Protein AF-Q3Y6U2-F1 (afdb_monomer)

Secondary structure (DSSP, 8-state):
-HHHHHHTT-HHHHHHHHHHHHHHHHH--THHHHHHHHHHHHHHHHHTTPPPPPHHHHTTS-HHHHHHHHHHHHHH-HHHHHHHHHHHHHHHH-

Organism: NCBI:txid485264

Sequence (94 aa):
ACAEAVQQENLKAADALVKHISVLAASQDGPMRKVAGYFAEAIARRIYRRRPLSQVDRALDSPALEDLLNLHFYESCPYLKFAHFTANQAILEA

pLDDT: mean 89.34, std 12.43, range [51.84, 98.5]

Solvent-accessible surface area (backbone atoms only — not comparable to full-atom values): 5322 Å² total; per-residue (Å²): 105,48,72,52,25,50,73,70,66,36,54,71,60,20,55,54,40,36,55,50,41,44,58,51,19,74,72,43,71,71,72,57,19,57,53,39,39,55,50,30,53,54,50,51,35,59,74,70,65,51,74,75,80,45,74,71,66,53,60,77,53,53,71,70,54,54,53,51,52,50,53,49,48,49,71,77,38,63,67,58,52,49,53,50,53,55,51,51,50,56,62,76,75,106

Radius of gyration: 18.7 Å; Cα contacts (8 Å, |Δi|>4): 45; chains: 1; bounding box: 40×28×52 Å

Foldseek 3Di:
DQVVCVVVVVLVVNVVVLVVLLVVLVVDDDPSVVVSNVVSVVSVCSSVVPPDCDVVNVVVDPPVNVVVVVVCCVVVDCVVVVVVVVVVVVVVVD

InterPro domains:
  IPR005202 Transcription factor GRAS [PF03514] (1-94)
  IPR005202 Transcription factor GRAS [PS50985] (1-94)
  IPR005202 Transcription factor GRAS [PTHR31636] (1-94)

Mean predicted aligned error: 6.18 Å

Nearest PDB structures (foldseek):
  7z3q-assembly1_A  TM=5.603E-01  e=9.436E+00  Homo sapiens
  3g6b-assembly1_B  TM=1.936E-01  e=7.366E+00  Thermotoga maritima

Structure (mmCIF, N/CA/C/O backbone):
data_AF-Q3Y6U2-F1
#
_entry.id   AF-Q3Y6U2-F1
#
loop_
_atom_site.group_PDB
_atom_site.id
_atom_site.type_symbol
_atom_site.label_atom_id
_atom_site.label_alt_id
_atom_site.label_comp_id
_atom_site.label_asym_id
_atom_site.label_entity_id
_atom_site.label_seq_id
_atom_site.pdbx_PDB_ins_code
_atom_site.Cartn_x
_atom_site.Cartn_y
_atom_site.Cartn_z
_atom_site.occupancy
_atom_site.B_iso_or_equiv
_atom_site.auth_seq_id
_atom_site.auth_comp_id
_atom_site.auth_asym_id
_atom_site.auth_atom_id
_atom_site.pdbx_PDB_model_num
ATOM 1 N N . ALA A 1 1 ? -13.160 -9.499 9.527 1.00 89.56 1 ALA A N 1
ATOM 2 C CA . ALA A 1 1 ? -13.451 -8.562 10.639 1.00 89.56 1 ALA A CA 1
ATOM 3 C C . ALA A 1 1 ? -13.701 -7.114 10.187 1.00 89.56 1 ALA A C 1
ATOM 5 O O . ALA A 1 1 ? -14.836 -6.815 9.864 1.00 89.56 1 ALA A O 1
ATOM 6 N N . CYS A 1 2 ? -12.722 -6.193 10.137 1.00 94.69 2 CYS A N 1
ATOM 7 C CA . CYS A 1 2 ? -13.026 -4.767 9.878 1.00 94.69 2 CYS A CA 1
ATOM 8 C C . CYS A 1 2 ? 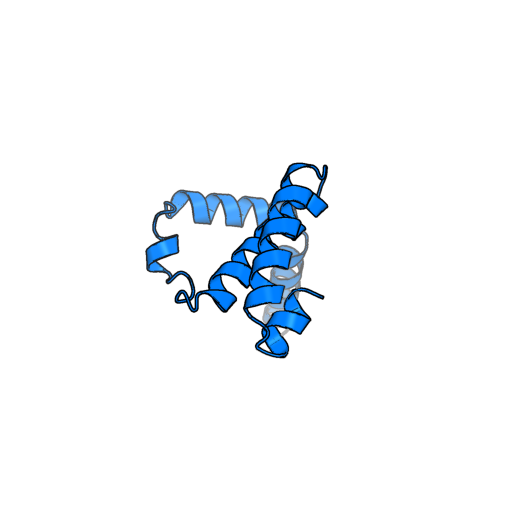-13.545 -4.499 8.453 1.00 94.69 2 CYS A C 1
ATOM 10 O O . CYS A 1 2 ? -14.633 -3.956 8.284 1.00 94.69 2 CYS A O 1
ATOM 12 N N . ALA A 1 3 ? -12.820 -4.958 7.427 1.00 94.69 3 ALA A N 1
ATOM 13 C CA . ALA A 1 3 ? -13.264 -4.845 6.033 1.00 94.69 3 ALA A CA 1
ATOM 14 C C . ALA A 1 3 ? -14.604 -5.563 5.776 1.00 94.69 3 ALA A C 1
ATOM 16 O O . ALA A 1 3 ? -15.435 -5.094 5.007 1.00 94.69 3 ALA A O 1
ATOM 17 N N . GLU A 1 4 ? -14.832 -6.676 6.466 1.00 96.06 4 GLU A N 1
ATOM 18 C CA . GLU A 1 4 ? -16.078 -7.443 6.419 1.00 96.06 4 GLU A CA 1
ATOM 19 C C . GLU A 1 4 ? -17.249 -6.690 7.068 1.00 96.06 4 GLU A C 1
ATOM 21 O O . GLU A 1 4 ? -18.320 -6.618 6.478 1.00 96.06 4 GLU A O 1
ATOM 26 N N . ALA A 1 5 ? -17.036 -6.037 8.216 1.00 95.62 5 ALA A N 1
ATOM 27 C CA . ALA A 1 5 ? -18.038 -5.176 8.845 1.00 95.62 5 ALA A CA 1
ATOM 28 C C . ALA A 1 5 ? -18.407 -3.981 7.950 1.00 95.62 5 ALA A C 1
ATOM 30 O O . ALA A 1 5 ? -19.573 -3.601 7.885 1.00 95.62 5 ALA A O 1
ATOM 31 N N . VAL A 1 6 ? -17.434 -3.422 7.216 1.00 93.56 6 VAL A N 1
ATOM 32 C CA . VAL A 1 6 ? -17.697 -2.404 6.184 1.00 93.56 6 VAL A CA 1
ATOM 33 C C . VAL A 1 6 ? -18.528 -2.979 5.037 1.00 93.56 6 VAL A C 1
ATOM 35 O O . VAL A 1 6 ? -19.464 -2.326 4.587 1.00 93.56 6 VAL A O 1
ATOM 38 N N . GLN A 1 7 ? -18.207 -4.187 4.569 1.00 94.19 7 GLN A N 1
ATOM 39 C CA . GLN A 1 7 ? -18.933 -4.855 3.485 1.00 94.19 7 GLN A CA 1
ATOM 40 C C . GLN A 1 7 ? -20.383 -5.198 3.863 1.00 94.19 7 GLN A C 1
ATOM 42 O O . GLN A 1 7 ? -21.259 -5.142 3.008 1.00 94.19 7 GLN A O 1
ATOM 47 N N . GLN A 1 8 ? -20.635 -5.530 5.129 1.00 96.12 8 GLN A N 1
ATOM 48 C CA . GLN A 1 8 ? -21.968 -5.806 5.681 1.00 96.12 8 GLN A CA 1
ATOM 49 C C . GLN A 1 8 ? -22.733 -4.533 6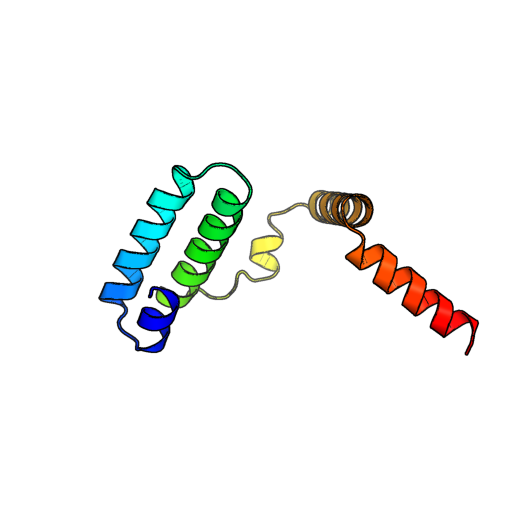.092 1.00 96.12 8 GLN A C 1
ATOM 51 O O . GLN A 1 8 ? -23.775 -4.630 6.733 1.00 96.12 8 GLN A O 1
ATOM 56 N N . GLU A 1 9 ? -22.200 -3.342 5.796 1.00 91.81 9 GLU A N 1
ATOM 57 C CA . GLU A 1 9 ? -22.757 -2.040 6.200 1.00 91.81 9 GLU A CA 1
ATOM 58 C C . GLU A 1 9 ? -22.941 -1.858 7.719 1.00 91.81 9 GLU A C 1
ATOM 60 O O . GLU A 1 9 ? -23.612 -0.934 8.185 1.00 91.81 9 GLU A O 1
ATOM 65 N N . ASN A 1 10 ? -22.272 -2.678 8.533 1.00 95.38 10 ASN A N 1
ATOM 66 C CA . ASN A 1 10 ? -22.256 -2.529 9.982 1.00 95.38 10 ASN A CA 1
ATOM 67 C C . ASN A 1 10 ? -21.241 -1.450 10.391 1.00 95.38 10 ASN A C 1
ATOM 69 O O . ASN A 1 10 ? -20.169 -1.728 10.934 1.00 95.38 10 ASN A O 1
ATOM 73 N N . LEU A 1 11 ? -21.587 -0.188 10.118 1.00 92.12 11 LEU A N 1
ATOM 74 C CA . LEU A 1 11 ? -20.690 0.957 10.307 1.00 92.12 11 LEU A CA 1
ATOM 75 C C . LEU A 1 11 ? -20.282 1.168 11.769 1.00 92.12 11 LEU A C 1
ATOM 77 O O . LEU A 1 11 ? -19.174 1.628 12.027 1.00 92.12 11 LEU A O 1
ATOM 81 N N . LYS A 1 12 ? -21.137 0.795 12.730 1.00 94.56 12 LYS A N 1
ATOM 82 C CA . LYS A 1 12 ? -20.813 0.878 14.164 1.00 94.56 12 LYS A CA 1
ATOM 83 C C . LYS A 1 12 ? -19.677 -0.077 14.531 1.00 94.56 12 LYS A C 1
ATOM 85 O O . LYS A 1 12 ? -18.718 0.332 15.181 1.00 94.56 12 LYS A O 1
ATOM 90 N N . ALA A 1 13 ? -19.766 -1.333 14.090 1.00 95.75 13 ALA A N 1
ATOM 91 C CA . ALA A 1 13 ? -18.700 -2.307 14.305 1.00 95.75 13 ALA A CA 1
ATOM 92 C C . ALA A 1 13 ? -17.435 -1.932 13.522 1.00 95.75 13 ALA A C 1
ATOM 94 O O . ALA A 1 13 ? -16.331 -2.020 14.056 1.00 95.75 13 ALA A O 1
ATOM 95 N N . ALA A 1 14 ? -17.586 -1.466 12.280 1.00 95.50 14 ALA A N 1
ATOM 96 C CA . ALA A 1 14 ? -16.466 -1.032 11.456 1.00 95.50 14 ALA A CA 1
ATOM 97 C C . ALA A 1 14 ? -15.687 0.133 12.094 1.00 95.50 14 ALA A C 1
ATOM 99 O O . ALA A 1 14 ? -14.464 0.062 12.171 1.00 95.50 14 ALA A O 1
ATOM 100 N N . ASP A 1 15 ? -16.378 1.157 12.605 1.00 94.81 15 ASP A N 1
ATOM 101 C CA . ASP A 1 15 ? -15.773 2.309 13.288 1.00 94.81 15 ASP A CA 1
ATOM 102 C C . ASP A 1 15 ? -14.985 1.888 14.540 1.00 94.81 15 ASP A C 1
ATOM 104 O O . ASP A 1 15 ? -13.830 2.286 14.714 1.00 94.81 15 ASP A O 1
ATOM 108 N N . ALA A 1 16 ? -15.564 1.014 15.370 1.00 96.81 16 ALA A N 1
ATOM 109 C CA . ALA A 1 16 ? -14.887 0.474 16.547 1.00 96.81 16 ALA A CA 1
ATOM 110 C C . ALA A 1 16 ? -13.628 -0.328 16.171 1.00 96.81 16 ALA A C 1
ATOM 112 O O . ALA A 1 16 ? -12.567 -0.152 16.775 1.00 96.81 16 ALA A O 1
ATOM 113 N N . LEU A 1 17 ? -13.724 -1.174 15.141 1.00 96.75 17 LEU A N 1
ATOM 114 C CA . LEU A 1 17 ? -12.609 -1.993 14.669 1.00 96.75 17 LEU A CA 1
ATOM 115 C C . LEU A 1 17 ? -11.490 -1.147 14.050 1.00 96.75 17 LEU A C 1
ATOM 117 O O . LEU A 1 17 ? -10.326 -1.411 14.334 1.00 96.75 17 LEU A O 1
ATOM 121 N N . VAL A 1 18 ? -11.806 -0.118 13.255 1.00 96.00 18 VAL A N 1
ATOM 122 C CA . VAL A 1 18 ? -10.791 0.794 12.694 1.00 96.00 18 VAL A CA 1
ATOM 123 C C . VAL A 1 18 ? -10.032 1.509 13.805 1.00 96.00 18 VAL A C 1
ATOM 125 O O . VAL A 1 18 ? -8.804 1.530 13.781 1.00 96.00 18 VAL A O 1
ATOM 128 N N . LYS A 1 19 ? -10.735 2.047 14.810 1.00 95.31 19 LYS A N 1
ATOM 129 C CA . LYS A 1 19 ? -10.095 2.699 15.965 1.00 95.31 19 LYS A CA 1
ATOM 130 C C . LYS A 1 19 ? -9.164 1.741 16.703 1.00 95.31 19 LYS A C 1
ATOM 132 O O . LYS A 1 19 ? -8.056 2.125 17.067 1.00 95.31 19 LYS A O 1
ATOM 137 N N . HIS A 1 20 ? -9.588 0.491 16.874 1.00 96.19 20 HIS A N 1
ATOM 138 C CA . HIS A 1 20 ? -8.765 -0.539 17.497 1.00 96.19 20 HIS A CA 1
ATOM 139 C C . HIS A 1 20 ? -7.504 -0.854 16.676 1.00 96.19 20 HIS A C 1
ATOM 141 O O . HIS A 1 20 ? -6.412 -0.906 17.237 1.00 96.19 20 HIS A O 1
ATOM 147 N N . ILE A 1 21 ? -7.627 -0.990 15.348 1.00 95.38 21 ILE A N 1
ATOM 148 C CA . ILE A 1 21 ? -6.476 -1.198 14.454 1.00 95.38 21 ILE A CA 1
ATOM 149 C C . ILE A 1 21 ? -5.498 -0.026 14.560 1.00 95.38 21 ILE A C 1
ATOM 151 O O . ILE A 1 21 ? -4.302 -0.269 14.664 1.00 95.38 21 ILE A O 1
ATOM 155 N N . SER A 1 22 ? -5.973 1.222 14.587 1.00 93.12 22 SER A N 1
ATOM 156 C CA . SER A 1 22 ? -5.097 2.395 14.715 1.00 93.12 22 SER A CA 1
ATOM 157 C C . SER A 1 22 ? -4.287 2.387 16.016 1.00 93.12 22 SER A C 1
ATOM 159 O O . SER A 1 22 ? -3.095 2.689 15.997 1.00 93.12 22 SER A O 1
ATOM 161 N N . VAL A 1 23 ? -4.906 2.000 17.138 1.00 95.44 23 VAL A N 1
ATOM 162 C CA . VAL A 1 23 ? -4.216 1.878 18.434 1.00 95.44 23 VAL A CA 1
ATOM 163 C C . VAL A 1 23 ? -3.183 0.750 18.403 1.00 95.44 23 VAL A C 1
ATOM 165 O O . VAL A 1 23 ? -2.043 0.953 18.815 1.00 95.44 23 VAL A O 1
ATOM 168 N N . LEU A 1 24 ? -3.551 -0.422 17.879 1.00 95.00 24 LEU A N 1
ATOM 169 C CA . LEU A 1 24 ? -2.628 -1.553 17.767 1.00 95.00 24 LEU A CA 1
ATOM 170 C C . LEU A 1 24 ? -1.472 -1.263 16.808 1.00 95.00 24 LEU A C 1
ATOM 172 O O . LEU A 1 24 ? -0.339 -1.634 17.091 1.00 95.00 24 LEU A O 1
ATOM 176 N N . ALA A 1 25 ? -1.734 -0.586 15.689 1.00 94.56 25 ALA A N 1
ATOM 177 C CA . ALA A 1 25 ? -0.712 -0.219 14.716 1.00 94.56 25 ALA A CA 1
ATOM 178 C C . ALA A 1 25 ? 0.373 0.656 15.356 1.00 94.56 25 ALA A C 1
ATOM 180 O O . ALA A 1 25 ? 1.553 0.430 15.102 1.00 94.56 25 ALA A O 1
ATOM 181 N N . ALA A 1 26 ? -0.010 1.598 16.226 1.00 92.12 26 ALA A N 1
ATOM 182 C CA . ALA A 1 26 ? 0.934 2.452 16.944 1.00 92.12 26 ALA A CA 1
ATOM 183 C C . ALA A 1 26 ? 1.869 1.660 17.878 1.00 92.12 26 ALA A C 1
ATOM 185 O O . ALA A 1 26 ? 3.024 2.047 18.043 1.00 92.12 26 ALA A O 1
ATOM 186 N N . SER A 1 27 ? 1.401 0.542 18.445 1.00 92.75 27 SER A N 1
ATOM 187 C CA . SER A 1 27 ? 2.204 -0.328 19.314 1.00 92.75 27 SER A CA 1
ATOM 188 C C . SER A 1 27 ? 2.968 -1.430 18.575 1.00 9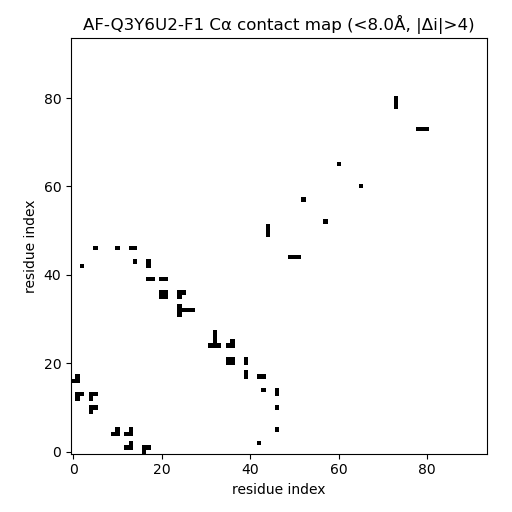2.75 27 SER A C 1
ATOM 190 O O . SER A 1 27 ? 3.840 -2.054 19.173 1.00 92.75 27 SER A O 1
ATOM 192 N N . GLN A 1 28 ? 2.677 -1.686 17.294 1.00 93.62 28 GLN A N 1
ATOM 193 C CA . GLN A 1 28 ? 3.442 -2.650 16.496 1.00 93.62 28 GLN A CA 1
ATOM 194 C C . GLN A 1 28 ? 4.806 -2.093 16.131 1.00 93.62 28 GLN A C 1
ATOM 196 O O . GLN A 1 28 ? 4.901 -0.909 15.840 1.00 93.62 28 GLN A O 1
ATOM 201 N N . ASP A 1 29 ? 5.823 -2.944 16.028 1.00 92.44 29 ASP A N 1
ATOM 202 C CA . ASP A 1 29 ? 7.109 -2.619 15.411 1.00 92.44 29 ASP A CA 1
ATOM 203 C C . ASP A 1 29 ? 7.235 -3.225 14.004 1.00 92.44 29 ASP A C 1
ATOM 205 O O . ASP A 1 29 ? 6.493 -4.124 13.600 1.00 92.44 29 ASP A O 1
ATOM 209 N N . GLY A 1 30 ? 8.187 -2.710 13.223 1.00 94.00 30 GLY A N 1
ATOM 210 C CA . GLY A 1 30 ? 8.506 -3.244 11.900 1.00 94.00 30 GLY A CA 1
ATOM 211 C C . GLY A 1 30 ? 7.465 -2.935 10.809 1.00 94.00 30 GLY A C 1
ATOM 212 O O . GLY A 1 30 ? 6.682 -1.986 10.924 1.00 94.00 30 GLY A O 1
ATOM 213 N N . PRO A 1 31 ? 7.459 -3.705 9.704 1.00 94.31 31 PRO A N 1
ATOM 214 C CA . PRO A 1 31 ? 6.625 -3.421 8.531 1.00 94.31 31 PRO A CA 1
ATOM 215 C C . PRO A 1 31 ? 5.123 -3.382 8.831 1.00 94.31 31 PRO A C 1
ATOM 217 O O . PRO A 1 31 ? 4.387 -2.609 8.215 1.00 94.31 31 PRO A O 1
ATOM 220 N N . MET A 1 32 ? 4.670 -4.173 9.808 1.00 95.31 32 MET A N 1
ATOM 221 C CA . MET A 1 32 ? 3.252 -4.289 10.141 1.00 95.31 32 MET A CA 1
ATOM 222 C C . MET A 1 32 ? 2.668 -2.986 10.698 1.00 95.31 32 MET A C 1
ATOM 224 O O . MET A 1 32 ? 1.512 -2.687 10.411 1.00 95.31 32 MET A O 1
ATOM 228 N N . ARG A 1 33 ? 3.469 -2.155 11.388 1.00 95.62 33 ARG A N 1
ATOM 229 C CA . ARG A 1 33 ? 3.070 -0.793 11.796 1.00 95.62 33 ARG A CA 1
ATOM 230 C C . ARG A 1 33 ? 2.585 0.022 10.597 1.00 95.62 33 ARG A C 1
ATOM 232 O O . ARG A 1 33 ? 1.510 0.615 10.642 1.00 95.62 33 ARG A O 1
ATOM 239 N N . LYS A 1 34 ? 3.368 0.029 9.509 1.00 94.69 34 LYS A N 1
ATOM 240 C CA . LYS A 1 34 ? 3.045 0.782 8.286 1.00 94.69 34 LYS A CA 1
ATOM 241 C C . LYS A 1 34 ? 1.823 0.194 7.588 1.00 94.69 34 LYS A C 1
ATOM 243 O O . LYS A 1 34 ? 0.908 0.935 7.249 1.00 94.69 34 LYS A O 1
ATOM 248 N N . VAL A 1 35 ? 1.790 -1.129 7.413 1.00 96.00 35 VAL A N 1
ATOM 249 C CA . VAL A 1 35 ? 0.668 -1.817 6.755 1.00 96.00 35 VAL A CA 1
ATOM 250 C C . VAL A 1 35 ? -0.638 -1.547 7.504 1.00 96.00 35 VAL A C 1
ATOM 252 O O . VAL A 1 35 ? -1.576 -1.015 6.918 1.00 96.00 35 VAL A O 1
ATOM 255 N N . ALA A 1 36 ? -0.696 -1.833 8.805 1.00 95.88 36 ALA A N 1
ATOM 256 C CA . ALA A 1 36 ? -1.905 -1.633 9.597 1.00 95.88 36 ALA A CA 1
ATOM 257 C C . ALA A 1 36 ? -2.350 -0.160 9.622 1.00 95.88 36 ALA A C 1
ATOM 259 O O . ALA A 1 36 ? -3.541 0.110 9.480 1.00 95.88 36 ALA A O 1
ATOM 260 N N . GLY A 1 37 ? -1.406 0.784 9.726 1.00 94.56 37 GLY A N 1
ATOM 261 C CA . GLY A 1 37 ? -1.692 2.220 9.689 1.00 94.56 37 GLY A CA 1
ATOM 262 C C . GLY A 1 37 ? -2.341 2.671 8.377 1.00 94.56 37 GLY A C 1
ATOM 263 O O . GLY A 1 37 ? -3.433 3.238 8.398 1.00 94.56 37 GLY A O 1
ATOM 264 N N . TYR A 1 38 ? -1.724 2.360 7.231 1.00 93.94 38 TYR A N 1
ATOM 265 C CA . TYR A 1 38 ? -2.270 2.747 5.923 1.00 93.94 38 TYR A CA 1
ATOM 266 C C . TYR A 1 38 ? -3.611 2.064 5.621 1.00 93.94 38 TYR A C 1
ATOM 268 O O . TYR A 1 38 ? -4.512 2.692 5.061 1.00 93.94 38 TYR A O 1
ATOM 276 N N . PHE A 1 39 ? -3.790 0.800 6.020 1.00 94.69 39 PHE A N 1
ATOM 277 C CA . PHE A 1 39 ? -5.076 0.115 5.869 1.00 94.69 39 PHE A CA 1
ATOM 278 C C . PHE A 1 39 ? -6.164 0.725 6.761 1.00 94.69 39 PHE A C 1
ATOM 280 O O . PHE A 1 39 ? -7.281 0.933 6.287 1.00 94.69 39 PHE A O 1
ATOM 287 N N . ALA A 1 40 ? -5.861 1.049 8.022 1.00 94.25 40 ALA A N 1
ATOM 288 C CA . ALA A 1 40 ? -6.810 1.714 8.915 1.00 94.25 40 ALA A CA 1
ATOM 289 C C . ALA A 1 40 ? -7.255 3.067 8.348 1.00 94.25 40 ALA A C 1
ATOM 291 O O . ALA A 1 40 ? -8.450 3.364 8.326 1.00 94.25 40 ALA A O 1
ATOM 292 N N . GLU A 1 41 ? -6.316 3.851 7.814 1.00 91.69 41 GLU A N 1
ATOM 293 C CA . GLU A 1 41 ? -6.617 5.127 7.169 1.00 91.69 41 GLU A CA 1
A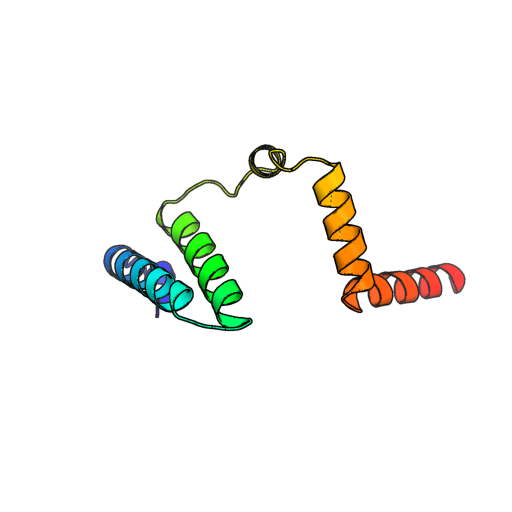TOM 294 C C . GLU A 1 41 ? -7.512 4.957 5.930 1.00 91.69 41 GLU A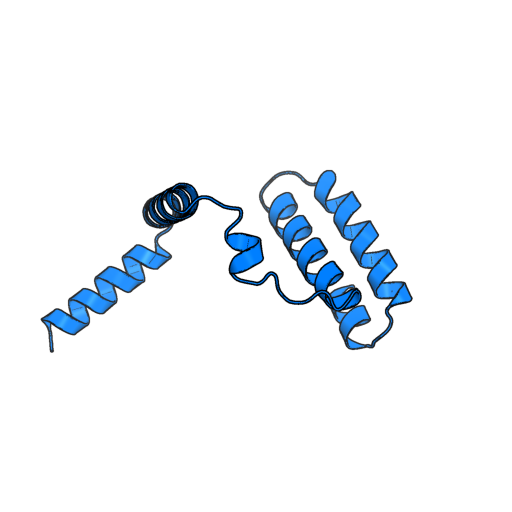 C 1
ATOM 296 O O . GLU A 1 41 ? -8.526 5.649 5.787 1.00 91.69 41 GLU A O 1
ATOM 301 N N . ALA A 1 42 ? -7.181 4.017 5.041 1.00 91.00 42 ALA A N 1
ATOM 302 C CA . ALA A 1 42 ? -7.968 3.750 3.840 1.00 91.00 42 ALA A CA 1
ATOM 303 C C . ALA A 1 42 ? -9.400 3.300 4.177 1.00 91.00 42 ALA A C 1
ATOM 305 O O . ALA A 1 42 ? -10.368 3.764 3.565 1.00 91.00 42 ALA A O 1
ATOM 306 N N . ILE A 1 43 ? -9.554 2.435 5.184 1.00 92.06 43 ILE A N 1
ATOM 307 C CA . ILE A 1 43 ? -10.865 1.970 5.640 1.00 92.06 43 ILE A CA 1
ATOM 308 C C . ILE A 1 43 ? -11.647 3.115 6.297 1.00 92.06 43 ILE A C 1
ATOM 310 O O . ILE A 1 43 ? -12.827 3.280 5.990 1.00 92.06 43 ILE A O 1
ATOM 314 N N . ALA A 1 44 ? -11.014 3.950 7.127 1.00 91.44 44 ALA A N 1
ATOM 315 C CA . ALA A 1 44 ? -11.658 5.124 7.720 1.00 91.44 44 ALA A CA 1
ATOM 316 C C . ALA A 1 44 ? -12.240 6.048 6.640 1.00 91.44 44 ALA A C 1
ATOM 318 O O . ALA A 1 44 ? -13.400 6.453 6.713 1.00 91.44 44 ALA A O 1
ATOM 319 N N . ARG A 1 45 ? -11.471 6.331 5.580 1.00 88.62 45 ARG A N 1
ATOM 320 C CA . ARG A 1 45 ? -11.946 7.139 4.444 1.00 88.62 45 ARG A CA 1
ATOM 321 C C . ARG A 1 45 ? -13.159 6.519 3.760 1.00 88.62 45 ARG A C 1
ATOM 323 O O . ARG A 1 45 ? -14.103 7.244 3.449 1.00 88.62 45 ARG A O 1
ATOM 330 N N . ARG A 1 46 ? -13.163 5.192 3.587 1.00 88.50 46 ARG A N 1
ATOM 331 C CA . ARG A 1 46 ? -14.298 4.446 3.026 1.00 88.50 46 ARG A CA 1
ATOM 332 C C . ARG A 1 46 ? -15.542 4.528 3.919 1.00 88.50 46 ARG A C 1
ATOM 334 O O . ARG A 1 46 ? -16.621 4.788 3.397 1.00 88.50 46 ARG A O 1
ATOM 341 N N . ILE A 1 47 ? -15.401 4.357 5.238 1.00 89.88 47 ILE A N 1
ATOM 342 C CA . ILE A 1 47 ? -16.510 4.451 6.209 1.00 89.88 47 ILE A CA 1
ATOM 343 C C . ILE A 1 47 ? -17.132 5.848 6.183 1.00 89.88 47 ILE A C 1
ATOM 345 O O . ILE A 1 47 ? -18.347 5.987 6.060 1.00 89.88 47 ILE A O 1
ATOM 349 N N . TYR A 1 48 ? -16.302 6.889 6.246 1.00 86.75 48 TYR A N 1
ATOM 350 C CA . TYR A 1 48 ? -16.772 8.274 6.289 1.00 86.75 48 TYR A CA 1
ATOM 351 C C . TYR A 1 48 ? -17.108 8.851 4.907 1.00 86.75 48 TYR A C 1
ATOM 353 O O . TYR A 1 48 ? -17.338 10.054 4.798 1.00 86.75 48 TYR A O 1
ATOM 361 N N . ARG A 1 49 ? -17.112 8.017 3.852 1.00 79.81 49 ARG A N 1
ATOM 362 C CA . ARG A 1 49 ? -17.341 8.409 2.450 1.00 79.81 49 ARG A CA 1
ATOM 363 C C . ARG A 1 49 ? -16.545 9.652 2.045 1.00 79.81 49 ARG A C 1
ATOM 365 O O . ARG A 1 49 ? -17.013 10.472 1.253 1.00 79.81 49 ARG A O 1
ATOM 372 N N . ARG A 1 50 ? -15.335 9.806 2.591 1.00 69.69 50 ARG A N 1
ATOM 373 C CA . ARG A 1 50 ? -14.437 10.864 2.135 1.00 69.69 50 ARG A CA 1
ATOM 374 C C . ARG A 1 50 ? -14.083 10.543 0.691 1.00 69.69 50 ARG A C 1
ATOM 376 O O . ARG A 1 50 ? -13.800 9.384 0.376 1.00 69.69 50 ARG A O 1
ATOM 383 N N . ARG A 1 51 ? -14.131 11.552 -0.187 1.00 62.41 51 ARG A N 1
ATOM 384 C CA . ARG A 1 51 ? -13.632 11.387 -1.557 1.00 62.41 51 ARG A CA 1
ATOM 385 C C . ARG A 1 51 ? -12.224 10.777 -1.493 1.00 62.41 51 ARG A C 1
ATOM 387 O O . ARG A 1 51 ? -11.493 11.075 -0.540 1.00 62.41 51 ARG A O 1
ATOM 394 N N . PRO A 1 52 ? -11.840 9.936 -2.473 1.00 62.41 52 PRO A N 1
ATOM 395 C CA . PRO A 1 52 ? -10.431 9.608 -2.646 1.00 62.41 52 PRO A CA 1
ATOM 396 C C . PRO A 1 52 ? -9.650 10.923 -2.617 1.00 62.41 52 PRO A C 1
ATOM 398 O O . PRO A 1 52 ? -10.141 11.898 -3.193 1.00 62.41 52 PRO A O 1
ATOM 401 N N . LEU A 1 53 ? -8.493 10.958 -1.938 1.00 60.78 53 LEU A N 1
ATOM 402 C CA . LEU A 1 53 ? -7.596 12.110 -2.061 1.00 60.78 53 LEU A CA 1
ATOM 403 C C . LEU A 1 53 ? -7.439 12.372 -3.551 1.00 60.78 53 LEU A C 1
ATOM 405 O O . LEU A 1 53 ? -6.999 11.495 -4.300 1.00 60.78 53 LEU A O 1
ATOM 409 N N . SER A 1 54 ? -7.891 13.539 -3.974 1.00 56.72 54 SER A N 1
ATOM 410 C CA . SER A 1 54 ? -7.698 13.980 -5.337 1.00 56.72 54 SER A CA 1
ATOM 411 C C . SER A 1 54 ? -6.196 14.141 -5.579 1.00 56.72 54 SER A C 1
ATOM 413 O O . SER A 1 54 ? -5.419 14.296 -4.634 1.00 56.72 54 SER A O 1
ATOM 415 N N . GLN A 1 55 ? -5.763 14.144 -6.841 1.00 54.03 55 GLN A N 1
ATOM 416 C CA . GLN A 1 55 ? -4.389 14.544 -7.172 1.00 54.03 55 GLN A CA 1
ATOM 417 C C . GLN A 1 55 ? -4.034 15.913 -6.563 1.00 54.03 55 GLN A C 1
ATOM 419 O O . GLN A 1 55 ? -2.881 16.144 -6.236 1.00 54.03 55 GLN A O 1
ATOM 424 N N . VAL A 1 56 ? -5.029 16.775 -6.320 1.00 51.84 56 VAL A N 1
ATOM 425 C CA . VAL A 1 56 ? -4.868 18.078 -5.657 1.00 51.84 56 VAL A CA 1
ATOM 426 C C . VAL A 1 56 ? -4.533 17.934 -4.169 1.00 51.84 56 VAL A C 1
ATOM 428 O O . VAL A 1 56 ? -3.732 18.703 -3.654 1.00 51.84 56 VAL A O 1
ATOM 431 N N . ASP A 1 57 ? -5.076 16.927 -3.479 1.00 57.50 57 ASP A N 1
ATOM 432 C CA . ASP A 1 57 ? -4.732 16.675 -2.074 1.00 57.50 57 ASP A CA 1
ATOM 433 C C . ASP A 1 57 ? -3.346 16.017 -1.925 1.00 57.50 57 ASP A C 1
ATOM 435 O O . ASP A 1 57 ? -2.724 16.135 -0.872 1.00 57.50 57 ASP A O 1
ATOM 439 N N . ARG A 1 58 ? -2.857 15.338 -2.977 1.00 56.28 58 ARG A N 1
ATOM 440 C CA . ARG A 1 58 ? -1.455 14.893 -3.091 1.00 56.28 58 ARG A CA 1
ATOM 441 C C . ARG A 1 58 ? -0.508 15.994 -3.562 1.00 56.28 58 ARG A C 1
ATOM 443 O O . ARG A 1 58 ? 0.654 15.945 -3.207 1.00 56.28 58 ARG A O 1
ATOM 450 N N . ALA A 1 59 ? -0.989 17.008 -4.282 1.00 53.06 59 ALA A N 1
ATOM 451 C CA . ALA A 1 59 ? -0.187 18.150 -4.737 1.00 53.06 59 ALA A CA 1
ATOM 452 C C . ALA A 1 59 ? 0.314 19.062 -3.595 1.00 53.06 59 ALA A C 1
ATOM 454 O O . ALA A 1 59 ? 1.005 20.047 -3.845 1.00 53.06 59 ALA A O 1
ATOM 455 N N . LEU A 1 60 ? -0.041 18.753 -2.341 1.00 55.78 60 LEU A N 1
ATOM 456 C CA . LEU A 1 60 ? 0.628 19.295 -1.156 1.00 55.78 60 LEU A CA 1
ATOM 457 C C . LEU A 1 60 ? 2.059 18.746 -1.002 1.00 55.78 60 LEU A C 1
ATOM 459 O O . LEU A 1 60 ? 2.880 19.374 -0.334 1.00 55.78 60 LEU A O 1
ATOM 463 N N . ASP A 1 61 ? 2.364 17.619 -1.648 1.00 63.03 61 ASP A N 1
ATOM 464 C CA . ASP A 1 61 ? 3.716 17.112 -1.829 1.00 63.03 61 ASP A CA 1
ATOM 465 C C . ASP A 1 61 ? 4.359 17.835 -3.024 1.00 63.03 61 ASP A C 1
ATOM 467 O O . ASP A 1 61 ? 3.803 17.912 -4.120 1.00 63.03 61 ASP A O 1
ATOM 471 N N . SER A 1 62 ? 5.537 18.421 -2.804 1.00 80.19 62 SER A N 1
ATOM 472 C CA . SER A 1 62 ? 6.304 19.086 -3.864 1.00 80.19 62 SER A CA 1
ATOM 473 C C . SER A 1 62 ? 6.606 18.101 -5.007 1.00 80.19 62 SER A C 1
ATOM 475 O O . SER A 1 62 ? 6.975 16.963 -4.708 1.00 80.19 62 SER A O 1
ATOM 477 N N . PRO A 1 63 ? 6.579 18.515 -6.290 1.00 82.62 63 PRO A N 1
ATOM 478 C CA . PRO A 1 63 ? 7.018 17.671 -7.410 1.00 82.62 63 PRO A CA 1
ATOM 479 C C . PRO A 1 63 ? 8.406 17.048 -7.185 1.00 82.62 63 PRO A C 1
ATOM 481 O O . PRO A 1 63 ? 8.647 15.896 -7.525 1.00 82.62 63 PRO A O 1
ATOM 484 N N . ALA A 1 64 ? 9.300 17.775 -6.505 1.00 87.19 64 ALA A N 1
ATOM 485 C CA . ALA A 1 64 ? 10.628 17.278 -6.148 1.00 87.19 64 ALA A CA 1
ATOM 486 C C . ALA A 1 64 ? 10.595 16.100 -5.153 1.00 87.19 64 ALA A C 1
ATOM 488 O O . ALA A 1 64 ? 11.489 15.255 -5.165 1.00 87.19 64 ALA A O 1
ATOM 489 N N . LEU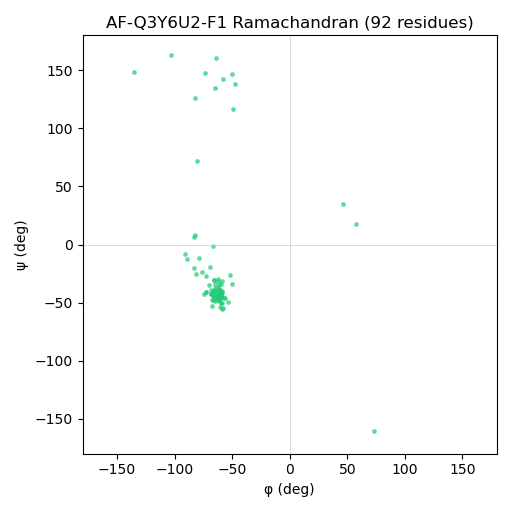 A 1 65 ? 9.584 16.038 -4.279 1.00 87.00 65 LEU A N 1
ATOM 490 C CA . LEU A 1 65 ? 9.391 14.914 -3.364 1.00 87.00 65 LEU A CA 1
ATOM 491 C C . LEU A 1 65 ? 8.891 13.678 -4.119 1.00 87.00 65 LEU A C 1
ATOM 493 O O . LEU A 1 65 ? 9.366 12.579 -3.843 1.00 87.00 65 LEU A O 1
ATOM 497 N N . GLU A 1 66 ? 7.978 13.846 -5.078 1.00 87.69 66 GLU A N 1
ATOM 498 C CA . GLU A 1 66 ? 7.518 12.738 -5.924 1.00 87.69 66 GLU A CA 1
ATOM 499 C C . GLU A 1 66 ? 8.672 12.140 -6.740 1.00 87.69 66 GLU A C 1
ATOM 501 O O . GLU A 1 66 ? 8.852 10.920 -6.730 1.00 87.69 66 GLU A O 1
ATOM 506 N N . ASP A 1 67 ? 9.508 12.982 -7.356 1.00 90.25 67 ASP A N 1
ATOM 507 C CA . ASP A 1 67 ? 10.697 12.539 -8.093 1.00 90.25 67 ASP A CA 1
ATOM 508 C C . ASP A 1 67 ? 11.682 11.781 -7.193 1.00 90.25 67 ASP A C 1
ATOM 510 O O . ASP A 1 67 ? 12.169 10.706 -7.558 1.00 90.25 67 ASP A O 1
ATOM 514 N N . LEU A 1 68 ? 11.938 12.298 -5.986 1.00 93.00 68 LEU A N 1
ATOM 515 C CA . LEU A 1 68 ? 12.809 11.652 -5.004 1.00 93.00 68 LEU A CA 1
ATOM 516 C C . LEU A 1 68 ? 12.270 10.276 -4.586 1.00 93.00 68 LEU A C 1
ATOM 518 O O . LEU A 1 68 ? 13.027 9.305 -4.527 1.00 93.00 68 LEU A O 1
ATOM 522 N N . LEU A 1 69 ? 10.970 10.177 -4.297 1.00 91.69 69 LEU A N 1
ATOM 523 C CA . LEU A 1 69 ? 10.328 8.916 -3.923 1.00 91.69 69 LEU A CA 1
ATOM 524 C C . LEU A 1 69 ? 10.361 7.909 -5.075 1.00 91.69 69 LEU A C 1
ATOM 526 O O . LEU A 1 69 ? 10.616 6.726 -4.841 1.00 91.69 69 LEU A O 1
ATOM 530 N N . ASN A 1 70 ? 10.141 8.369 -6.307 1.00 91.56 70 ASN A N 1
ATOM 531 C CA . ASN A 1 70 ? 10.197 7.528 -7.495 1.00 91.56 70 ASN A CA 1
ATOM 532 C C . ASN A 1 70 ? 11.613 6.983 -7.737 1.00 91.56 70 ASN A C 1
ATOM 534 O O . ASN A 1 70 ? 11.780 5.777 -7.933 1.00 91.56 70 ASN A O 1
ATOM 538 N N . LEU A 1 71 ? 12.638 7.839 -7.639 1.00 94.69 71 LEU A N 1
ATOM 539 C CA . LEU A 1 71 ? 14.040 7.426 -7.730 1.00 94.69 71 LEU A CA 1
ATOM 540 C C . LEU A 1 71 ? 14.384 6.398 -6.643 1.00 94.69 71 LEU A C 1
ATOM 542 O O . LEU A 1 71 ? 14.876 5.312 -6.953 1.00 94.69 71 LEU A O 1
ATOM 546 N N . HIS A 1 72 ? 14.047 6.680 -5.382 1.00 95.75 72 HIS A N 1
ATOM 547 C CA . HIS A 1 72 ? 14.297 5.748 -4.283 1.00 95.75 72 HIS A CA 1
ATOM 548 C C . HIS A 1 72 ? 13.575 4.411 -4.460 1.00 95.75 72 HIS A C 1
ATOM 550 O O . HIS A 1 72 ? 14.141 3.364 -4.138 1.00 95.75 72 HIS A O 1
ATOM 556 N N . PHE A 1 73 ? 12.340 4.413 -4.964 1.00 95.31 73 PHE A N 1
ATOM 557 C CA . PHE A 1 73 ? 11.596 3.182 -5.223 1.00 95.31 73 PHE A CA 1
ATOM 558 C C . PHE A 1 73 ? 12.240 2.358 -6.345 1.00 95.31 73 PHE A C 1
ATOM 560 O O . PHE A 1 73 ? 12.372 1.139 -6.209 1.00 95.31 73 PHE A O 1
ATOM 567 N N . TYR A 1 74 ? 12.706 3.019 -7.411 1.00 96.00 74 TYR A N 1
ATOM 568 C CA . TYR A 1 74 ? 13.457 2.386 -8.497 1.00 96.00 74 TYR A CA 1
ATOM 569 C C . TYR A 1 74 ? 14.769 1.756 -8.008 1.00 96.00 74 TYR A C 1
ATOM 571 O O . TYR A 1 74 ? 15.163 0.673 -8.451 1.00 96.00 74 TYR A O 1
ATOM 579 N N . GLU A 1 75 ? 15.462 2.413 -7.079 1.00 96.69 75 GLU A N 1
ATOM 580 C CA . GLU A 1 75 ? 16.711 1.906 -6.514 1.00 96.69 75 GLU A CA 1
ATOM 581 C C . GLU A 1 75 ? 16.494 0.756 -5.529 1.00 96.69 75 GLU A C 1
ATOM 583 O O . GLU A 1 75 ? 17.208 -0.244 -5.604 1.00 96.69 75 GLU A O 1
ATOM 588 N N . SER A 1 76 ? 15.487 0.870 -4.662 1.00 96.50 76 SER A N 1
ATOM 589 C CA . SER A 1 76 ? 15.278 -0.033 -3.524 1.00 96.50 76 SER A CA 1
ATOM 590 C C . SER A 1 76 ? 14.554 -1.334 -3.876 1.00 96.50 76 SER A C 1
ATOM 592 O O . SER A 1 76 ? 14.602 -2.283 -3.096 1.00 96.50 76 SER A O 1
ATOM 594 N N . CYS A 1 77 ? 13.821 -1.391 -4.993 1.00 94.25 77 CYS A N 1
ATOM 595 C CA . CYS A 1 77 ? 12.977 -2.536 -5.346 1.00 94.25 77 CYS A CA 1
ATOM 596 C C . CYS A 1 77 ? 13.124 -2.937 -6.825 1.00 94.25 77 CYS A C 1
ATOM 598 O O . CYS A 1 77 ? 13.306 -2.084 -7.691 1.00 94.25 77 CYS A O 1
ATOM 600 N N . PRO A 1 78 ? 12.986 -4.235 -7.160 1.00 97.00 78 PRO A N 1
ATOM 601 C CA . PRO A 1 78 ? 13.202 -4.713 -8.524 1.00 97.00 78 PRO A CA 1
ATOM 602 C C . PRO A 1 78 ? 12.016 -4.454 -9.460 1.00 97.00 78 PRO A C 1
ATOM 604 O O . PRO A 1 78 ? 12.163 -4.631 -10.662 1.00 97.00 78 PRO A O 1
ATOM 607 N N . TYR A 1 79 ? 10.849 -4.057 -8.946 1.00 97.25 79 TYR A N 1
ATOM 608 C CA . TYR A 1 79 ? 9.600 -4.039 -9.715 1.00 97.25 79 TYR A CA 1
ATOM 609 C C . TYR A 1 79 ? 9.658 -3.138 -10.955 1.00 97.25 79 TYR A C 1
ATOM 611 O O . TYR A 1 79 ? 9.336 -3.589 -12.052 1.00 97.25 79 TYR A O 1
ATOM 619 N N . LEU A 1 80 ? 10.108 -1.886 -10.800 1.00 96.38 80 LEU A N 1
ATOM 620 C CA . LEU A 1 80 ? 10.197 -0.954 -11.929 1.00 96.38 80 LEU A CA 1
ATOM 621 C C . LEU A 1 80 ? 11.338 -1.309 -12.883 1.00 96.38 80 LEU A C 1
ATOM 623 O O . LEU A 1 80 ? 11.149 -1.269 -14.093 1.00 96.38 80 LEU A O 1
ATOM 627 N N . LYS A 1 81 ? 12.503 -1.707 -12.356 1.00 97.62 81 LYS A N 1
ATOM 628 C CA . LYS A 1 81 ? 13.639 -2.169 -13.171 1.00 97.62 81 LYS A CA 1
ATOM 629 C C . LYS A 1 81 ? 13.257 -3.370 -14.030 1.00 97.62 81 LYS A C 1
ATOM 631 O O . LYS A 1 81 ? 13.555 -3.384 -15.217 1.00 97.62 81 LYS A O 1
ATOM 636 N N . PHE A 1 82 ? 12.570 -4.345 -13.438 1.00 98.06 82 PHE A N 1
ATOM 637 C CA . PHE A 1 82 ? 12.049 -5.511 -14.143 1.00 98.06 82 PHE A CA 1
ATOM 638 C C . PHE A 1 82 ? 11.116 -5.083 -15.276 1.00 98.06 82 PHE A C 1
ATOM 640 O O . PHE A 1 82 ? 11.377 -5.415 -16.427 1.00 98.06 82 PHE A O 1
ATOM 647 N N . ALA A 1 83 ? 10.094 -4.276 -14.971 1.00 98.06 83 ALA A N 1
ATOM 648 C CA . ALA A 1 83 ? 9.156 -3.795 -15.980 1.00 98.06 83 ALA A CA 1
ATOM 649 C C . ALA A 1 83 ? 9.867 -3.049 -17.123 1.00 98.06 83 ALA A C 1
ATOM 651 O O . ALA A 1 83 ? 9.606 -3.333 -18.289 1.00 98.06 83 ALA A O 1
ATOM 652 N N . HIS A 1 84 ? 10.799 -2.145 -16.802 1.00 97.88 84 HIS A N 1
ATOM 653 C CA . HIS A 1 84 ? 11.544 -1.378 -17.799 1.00 97.88 84 HIS A CA 1
ATOM 654 C C . HIS A 1 84 ? 12.445 -2.258 -18.662 1.00 97.88 84 HIS A C 1
ATOM 656 O O . HIS A 1 84 ? 12.404 -2.140 -19.880 1.00 97.88 84 HIS A O 1
ATOM 662 N N . PHE A 1 85 ? 13.246 -3.150 -18.075 1.00 98.12 85 PHE A N 1
ATOM 663 C CA . PHE A 1 85 ? 14.141 -3.997 -18.865 1.00 98.12 85 PHE A CA 1
ATOM 664 C C . PHE A 1 85 ? 13.373 -4.989 -19.731 1.00 98.12 85 PHE A C 1
ATOM 666 O O . PHE A 1 85 ? 13.725 -5.165 -20.894 1.00 98.12 85 PHE A O 1
ATOM 673 N N . THR A 1 86 ? 12.295 -5.581 -19.213 1.00 98.50 86 THR A N 1
ATOM 674 C CA . THR A 1 86 ? 11.440 -6.472 -20.001 1.00 98.50 86 THR A CA 1
ATOM 675 C C . THR A 1 86 ? 10.758 -5.729 -21.148 1.00 98.50 86 THR A C 1
ATOM 677 O O . THR A 1 86 ? 10.775 -6.217 -22.275 1.00 98.50 86 THR A O 1
ATOM 680 N N . ALA A 1 87 ? 10.202 -4.539 -20.898 1.00 98.50 87 ALA A N 1
ATOM 681 C CA . ALA A 1 87 ? 9.575 -3.736 -21.946 1.00 98.50 87 ALA A CA 1
ATOM 682 C C . ALA A 1 87 ? 10.593 -3.280 -23.001 1.00 98.50 87 ALA A C 1
ATOM 684 O O . ALA A 1 87 ? 10.341 -3.417 -24.194 1.00 98.50 87 ALA A O 1
ATOM 685 N N . ASN A 1 88 ? 11.759 -2.796 -22.572 1.00 98.12 88 ASN A N 1
ATOM 686 C CA . ASN A 1 88 ? 12.813 -2.349 -23.479 1.00 98.12 88 ASN A CA 1
ATOM 687 C C . ASN A 1 88 ? 13.327 -3.495 -24.351 1.00 98.12 88 ASN A C 1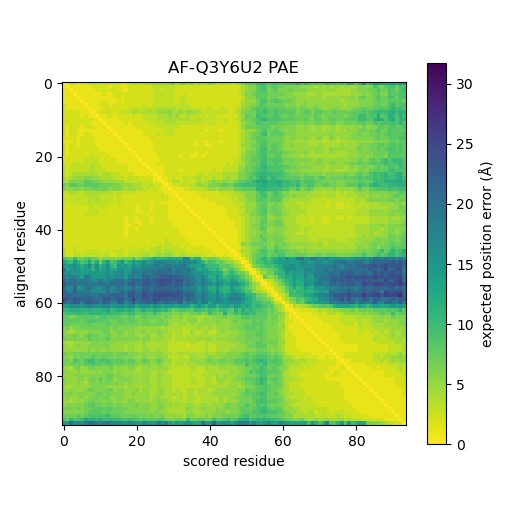
ATOM 689 O O . ASN A 1 88 ? 13.534 -3.293 -25.542 1.00 98.12 88 ASN A O 1
ATOM 693 N N . GLN A 1 89 ? 13.490 -4.695 -23.789 1.00 98.31 89 GLN A N 1
ATOM 694 C CA . GLN A 1 89 ? 13.898 -5.858 -24.569 1.00 98.31 89 GLN A CA 1
ATOM 695 C C . GLN A 1 89 ? 12.852 -6.217 -25.629 1.00 98.31 89 GLN A C 1
ATOM 697 O O . GLN A 1 89 ? 13.202 -6.400 -26.788 1.00 98.31 89 GLN A O 1
ATOM 702 N N . ALA A 1 90 ? 11.568 -6.234 -25.259 1.00 98.31 90 ALA A N 1
ATOM 703 C CA . ALA A 1 90 ? 10.487 -6.499 -26.206 1.00 98.31 90 ALA A CA 1
ATOM 704 C C . ALA A 1 90 ? 10.412 -5.447 -27.330 1.00 98.31 90 ALA A C 1
ATOM 706 O O . ALA A 1 90 ? 10.103 -5.792 -28.463 1.00 98.31 90 ALA A O 1
ATOM 707 N N . ILE A 1 91 ? 10.710 -4.177 -27.031 1.00 98.25 91 ILE A N 1
ATOM 708 C CA . ILE A 1 91 ? 10.769 -3.098 -28.032 1.00 98.25 91 ILE A CA 1
ATOM 709 C C . ILE A 1 91 ? 11.954 -3.285 -28.988 1.00 98.25 91 ILE A C 1
ATOM 711 O O . ILE A 1 91 ? 11.822 -3.001 -30.171 1.00 98.25 91 ILE A O 1
ATOM 715 N N . LEU A 1 92 ? 13.108 -3.730 -28.485 1.00 98.06 92 LEU A N 1
ATOM 716 C CA . LEU A 1 92 ? 14.314 -3.925 -29.297 1.00 98.06 92 LEU A CA 1
ATOM 717 C C . LEU A 1 92 ? 14.234 -5.148 -30.221 1.00 98.06 92 LEU A C 1
ATOM 719 O O . LEU A 1 92 ? 14.925 -5.177 -31.235 1.00 98.06 92 LEU A O 1
ATOM 723 N N . GLU A 1 93 ? 13.443 -6.156 -29.854 1.00 96.56 93 GLU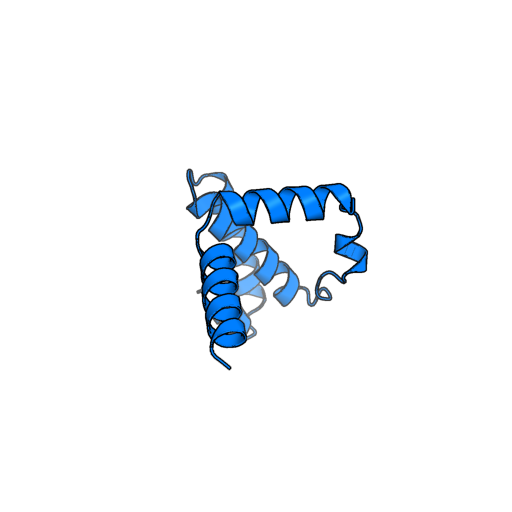 A N 1
ATOM 724 C CA . GLU A 1 93 ? 13.263 -7.394 -30.627 1.00 96.56 93 GLU A CA 1
ATOM 725 C C . GLU A 1 93 ? 12.100 -7.342 -31.635 1.00 96.56 93 GLU A C 1
ATOM 727 O O . GLU A 1 93 ? 11.949 -8.279 -32.422 1.00 96.56 93 GLU A O 1
ATOM 732 N N . ALA A 1 94 ? 11.277 -6.289 -31.597 1.00 86.56 94 ALA A N 1
ATOM 733 C CA . ALA A 1 94 ? 10.14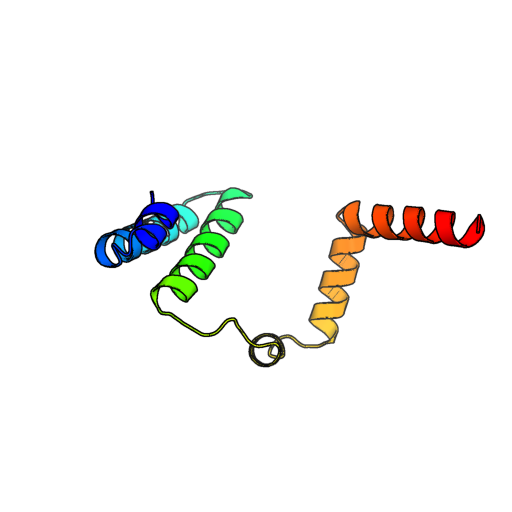3 -6.080 -32.502 1.00 86.56 94 ALA A CA 1
ATOM 734 C C . ALA A 1 94 ? 10.582 -5.578 -33.887 1.00 86.56 94 ALA A C 1
ATOM 736 O O . ALA A 1 94 ? 9.967 -6.033 -34.881 1.00 86.56 94 ALA A O 1
#